Protein AF-A0A1L7V901-F1 (afdb_monomer_lite)

Sequence (174 aa):
MAPQLLYIGLGNMGRLTSSSVSRKGCLDKPLVVYNRTQKRCEDFAAQVGSDHAKIIKIAKLMIDKGAEFVSSPAFGPSQVANSSTLIFATAGAKSSIDKLRPYIKDEPRSNAAKLKLIGNAFALNTITQIAESLTWVEKSGISPVMVKKFADLTYGGFYSVYYCYKYFMLTLNY

Organism: Fusarium proliferatum (strain ET1) (NCBI:txid1227346)

Foldseek 3Di:
DADAAEQEALPLLSLLQLLLLLPPNPDPAAHEYDYPDVVSLVVSCVVNDVRRYDYDPCPVVCVVVDDFDKDWDWDDDSVCSNVLPTETAIAGDPVVVVSCVSRHPYDDDNPRVVVVVVVVVVLVVLLVVLVVVVVVCVVPVDDNVVVLVCCCVPPNDSSNVSNCVVVVVVVPDD

pLDDT: mean 70.46, std 12.64, range [29.95, 87.44]

Secondary structure (DSSP, 8-state):
-PPPPEEE--SHHHHHHHHHHHHHS--SSPEEEE-SSHHHHHHHHHHH-TTTEEE-TTHHHHHHTTPPPEE--EES-GGGTTTT-PEE--EE-HHHHHHHTTTS-B---TTHHHHHHHHHHHHHHHHHHHHHHHHHHHHH---HHHHHHHHHHHT-THHHHHHTHHHHHHTT--

InterPro domains:
  IPR006151 Quinate/shikimate 5-dehydrogenase/glutamyl-tRNA reductase [PF01488] (5-62)
  IPR036291 NAD(P)-binding domain superfamily [SSF51735] (7-105)
  IPR051265 HIBADH-related NP60 subfamily [PTHR43580] (54-147)

Structure (mmCIF, N/CA/C/O backbone):
data_AF-A0A1L7V901-F1
#
_entry.id   AF-A0A1L7V901-F1
#
loop_
_atom_site.group_PDB
_atom_site.id
_atom_site.type_symbol
_atom_site.label_atom_id
_atom_site.label_alt_id
_atom_site.label_comp_id
_atom_site.label_asym_id
_atom_site.label_entity_id
_atom_site.label_seq_id
_atom_site.pdbx_PDB_ins_code
_atom_site.Cartn_x
_atom_site.Cartn_y
_atom_site.Cartn_z
_atom_site.occupancy
_atom_site.B_iso_or_equiv
_atom_site.auth_seq_id
_atom_site.auth_comp_id
_atom_site.auth_asym_id
_atom_site.auth_atom_id
_atom_site.pdbx_PDB_model_num
ATOM 1 N N . MET A 1 1 ? 18.283 -14.363 -18.635 1.00 59.59 1 MET A N 1
ATOM 2 C CA . MET A 1 1 ? 18.360 -12.953 -18.199 1.00 59.59 1 MET A CA 1
ATOM 3 C C . MET A 1 1 ? 17.002 -12.540 -17.676 1.00 59.59 1 MET A C 1
ATOM 5 O O . MET A 1 1 ? 16.010 -12.760 -18.368 1.00 59.59 1 MET A O 1
ATOM 9 N N . ALA A 1 2 ? 16.962 -11.989 -16.470 1.00 67.25 2 ALA A N 1
ATOM 10 C CA . ALA A 1 2 ? 15.778 -11.396 -15.874 1.00 67.25 2 ALA A CA 1
ATOM 11 C C . ALA A 1 2 ? 15.296 -10.187 -16.702 1.00 67.25 2 ALA A C 1
ATOM 13 O O . ALA A 1 2 ? 16.116 -9.428 -17.235 1.00 67.25 2 ALA A O 1
ATOM 14 N N . PRO A 1 3 ? 13.974 -9.987 -16.837 1.00 70.19 3 PRO A N 1
ATOM 15 C CA . PRO A 1 3 ? 13.431 -8.833 -17.540 1.00 70.19 3 PRO A CA 1
ATOM 16 C C . PRO A 1 3 ? 13.747 -7.530 -16.791 1.00 70.19 3 PRO A C 1
ATOM 18 O O . PRO A 1 3 ? 13.753 -7.480 -15.563 1.00 70.19 3 PRO A O 1
ATOM 21 N N . GLN A 1 4 ? 13.961 -6.440 -17.534 1.00 79.44 4 GLN A N 1
ATOM 22 C CA . GLN A 1 4 ? 14.034 -5.105 -16.938 1.00 79.44 4 GLN A CA 1
ATOM 23 C C . GLN A 1 4 ? 12.639 -4.687 -16.462 1.00 79.44 4 GLN A C 1
ATOM 25 O O . GLN A 1 4 ? 11.722 -4.573 -17.273 1.00 79.44 4 GLN A O 1
ATOM 30 N N . LEU A 1 5 ? 12.486 -4.412 -15.166 1.00 78.06 5 LEU A N 1
ATOM 31 C CA . LEU A 1 5 ? 11.209 -3.975 -14.598 1.00 78.06 5 LEU A CA 1
ATOM 32 C C . LEU A 1 5 ? 11.107 -2.446 -14.526 1.00 78.06 5 LEU A C 1
ATOM 34 O O . LEU A 1 5 ? 12.076 -1.772 -14.164 1.00 78.06 5 LEU A O 1
ATOM 38 N N . LEU A 1 6 ? 9.914 -1.927 -14.834 1.00 80.56 6 LEU A N 1
ATOM 39 C CA . LEU A 1 6 ? 9.505 -0.532 -14.661 1.00 80.56 6 LEU A CA 1
ATOM 40 C C . LEU A 1 6 ? 8.326 -0.457 -13.686 1.00 80.56 6 LEU A C 1
ATOM 42 O O . LEU A 1 6 ? 7.285 -1.067 -13.911 1.00 80.56 6 LEU A O 1
ATOM 46 N N . TYR A 1 7 ? 8.475 0.343 -12.634 1.00 79.25 7 TYR A N 1
ATOM 47 C CA . TYR A 1 7 ? 7.438 0.631 -11.652 1.00 79.25 7 TYR A CA 1
ATOM 48 C C . TYR A 1 7 ? 6.883 2.045 -11.859 1.00 79.25 7 TYR A C 1
ATOM 50 O O . TYR A 1 7 ? 7.623 3.031 -11.798 1.00 79.25 7 TYR A O 1
ATOM 58 N N . ILE A 1 8 ? 5.572 2.159 -12.077 1.00 78.94 8 ILE A N 1
ATOM 59 C CA . ILE A 1 8 ? 4.889 3.438 -12.309 1.00 78.94 8 ILE A CA 1
ATOM 60 C C . ILE A 1 8 ? 4.024 3.798 -11.098 1.00 78.94 8 ILE A C 1
ATOM 62 O O . ILE A 1 8 ? 3.115 3.062 -10.727 1.00 78.94 8 ILE A O 1
ATOM 66 N N . GLY A 1 9 ? 4.271 4.976 -10.522 1.00 76.25 9 GLY A N 1
ATOM 67 C CA . GLY A 1 9 ? 3.475 5.562 -9.444 1.00 76.25 9 GLY A CA 1
ATOM 68 C C . GLY A 1 9 ? 4.118 5.410 -8.066 1.00 76.25 9 GLY A C 1
ATOM 69 O O . GLY A 1 9 ? 4.018 4.376 -7.418 1.00 76.25 9 GLY A O 1
ATOM 70 N N . LEU A 1 10 ? 4.704 6.495 -7.556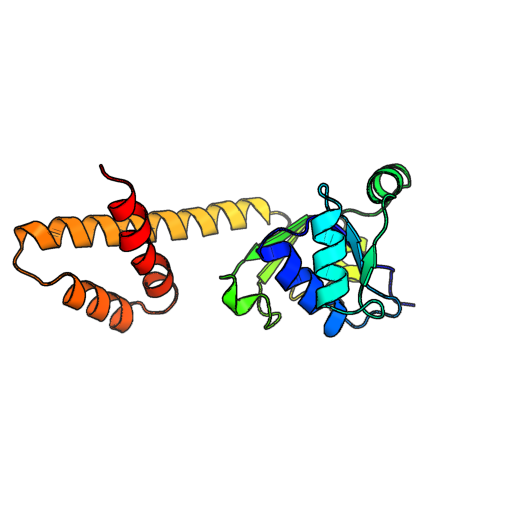 1.00 74.62 10 LEU A N 1
ATOM 71 C CA . LEU A 1 10 ? 5.400 6.538 -6.261 1.00 74.62 10 LEU A CA 1
ATOM 72 C C . LEU A 1 10 ? 4.540 7.214 -5.181 1.00 74.62 10 LEU A C 1
ATOM 74 O O . LEU A 1 10 ? 4.944 8.179 -4.525 1.00 74.62 10 LEU A O 1
ATOM 78 N N . GLY A 1 11 ? 3.306 6.726 -5.030 1.00 71.50 11 GLY A N 1
ATOM 79 C CA . GLY A 1 11 ? 2.422 7.063 -3.906 1.00 71.50 11 GLY A CA 1
ATOM 80 C C . GLY A 1 11 ? 2.850 6.376 -2.603 1.00 71.50 11 GLY A C 1
ATOM 81 O O . GLY A 1 11 ? 3.910 5.758 -2.545 1.00 71.50 11 GLY A O 1
ATOM 82 N N . ASN A 1 12 ? 2.017 6.441 -1.561 1.00 70.31 12 ASN A N 1
ATOM 83 C CA . ASN A 1 12 ? 2.347 5.852 -0.253 1.00 70.31 12 ASN A CA 1
ATOM 84 C C . ASN A 1 12 ? 2.626 4.343 -0.340 1.00 70.31 12 ASN A C 1
ATOM 86 O O . ASN A 1 12 ? 3.659 3.892 0.137 1.00 70.31 12 ASN A O 1
ATOM 90 N N . MET A 1 13 ? 1.770 3.585 -1.031 1.00 71.44 13 MET A N 1
ATOM 91 C CA . MET A 1 13 ? 2.008 2.155 -1.283 1.00 71.44 13 MET A CA 1
ATOM 92 C C . MET A 1 13 ? 3.062 1.909 -2.363 1.00 71.44 13 MET A C 1
ATOM 94 O O . MET A 1 13 ? 3.811 0.937 -2.287 1.00 71.44 13 MET A O 1
ATOM 98 N N . GLY A 1 14 ? 3.133 2.803 -3.353 1.00 72.94 14 GLY A N 1
ATOM 99 C CA . GLY A 1 14 ? 4.069 2.703 -4.467 1.00 72.94 14 GLY A CA 1
ATOM 100 C C . GLY A 1 14 ? 5.518 2.682 -4.002 1.00 72.94 14 GLY A C 1
ATOM 101 O O . GLY A 1 14 ? 6.237 1.764 -4.363 1.00 72.94 14 GLY A O 1
ATOM 102 N N . ARG A 1 15 ? 5.910 3.620 -3.126 1.00 76.06 15 ARG A N 1
ATOM 103 C CA . ARG A 1 15 ? 7.280 3.705 -2.587 1.00 76.06 15 ARG A CA 1
ATOM 104 C C . ARG A 1 15 ? 7.670 2.484 -1.752 1.00 76.06 15 ARG A C 1
ATOM 106 O O . ARG A 1 15 ? 8.794 2.010 -1.857 1.00 76.06 15 ARG A O 1
ATOM 113 N N . LEU A 1 16 ? 6.751 1.967 -0.935 1.00 78.00 16 LEU A N 1
ATOM 114 C CA . LEU A 1 16 ? 7.020 0.793 -0.095 1.00 78.00 16 LEU A CA 1
ATOM 115 C C . LEU A 1 16 ? 7.197 -0.463 -0.955 1.00 78.00 16 LEU A C 1
ATOM 117 O O . LEU A 1 16 ? 8.162 -1.208 -0.798 1.00 78.00 16 LEU A O 1
ATOM 121 N N . THR A 1 17 ? 6.302 -0.648 -1.925 1.00 75.88 17 THR A N 1
ATOM 122 C CA . THR A 1 17 ? 6.334 -1.806 -2.822 1.00 75.88 17 THR A CA 1
ATOM 123 C C . THR A 1 17 ? 7.545 -1.754 -3.751 1.00 75.88 17 THR A C 1
ATOM 125 O O . THR A 1 17 ? 8.266 -2.742 -3.860 1.00 75.88 17 THR A O 1
ATOM 128 N N . SER A 1 18 ? 7.829 -0.599 -4.365 1.00 77.88 18 SER A N 1
ATOM 129 C CA . SER A 1 18 ? 8.986 -0.435 -5.250 1.00 77.88 18 SER A CA 1
ATOM 130 C C . SER A 1 18 ? 10.309 -0.596 -4.503 1.00 77.88 18 SER A C 1
ATOM 132 O O . SER A 1 18 ? 11.225 -1.188 -5.057 1.00 77.88 18 SER A O 1
ATOM 134 N N . SER A 1 19 ? 10.404 -0.146 -3.245 1.00 79.81 19 SER A N 1
ATOM 135 C CA . SER A 1 19 ? 11.582 -0.373 -2.389 1.00 79.81 19 SER A CA 1
ATOM 136 C C . SER A 1 19 ? 11.776 -1.856 -2.064 1.00 79.81 19 SER A C 1
ATOM 138 O O . SER A 1 19 ? 12.893 -2.371 -2.105 1.00 79.81 19 SER A O 1
ATOM 140 N N . SER A 1 20 ? 10.685 -2.572 -1.774 1.00 79.62 20 SER A N 1
ATOM 141 C CA . SER A 1 20 ? 10.761 -4.009 -1.516 1.00 79.62 20 SER A CA 1
ATOM 142 C C . SER A 1 20 ? 11.221 -4.775 -2.758 1.00 79.62 20 SER A C 1
ATOM 144 O O . SER A 1 20 ? 12.151 -5.576 -2.681 1.00 79.62 20 SER A O 1
ATOM 146 N N . VAL A 1 21 ? 10.647 -4.465 -3.925 1.00 79.38 21 VAL A N 1
ATOM 147 C CA . VAL A 1 21 ? 11.036 -5.071 -5.208 1.00 79.38 21 VAL A CA 1
ATOM 148 C C . VAL A 1 21 ? 12.482 -4.727 -5.574 1.00 79.38 21 VAL A C 1
ATOM 150 O O . VAL A 1 21 ? 13.217 -5.617 -5.986 1.00 79.38 21 VAL A O 1
ATOM 153 N N . SER A 1 22 ? 12.924 -3.480 -5.387 1.00 82.12 22 SER A N 1
ATOM 154 C CA . SER A 1 22 ? 14.287 -3.062 -5.745 1.00 82.12 22 SER A CA 1
ATOM 155 C C . SER A 1 22 ? 15.372 -3.682 -4.864 1.00 82.12 22 SER A C 1
ATOM 157 O O . SER A 1 22 ? 16.509 -3.820 -5.308 1.00 82.12 22 SER A O 1
ATOM 159 N N . ARG A 1 23 ? 15.048 -4.010 -3.607 1.00 79.94 23 ARG A N 1
ATOM 160 C CA . ARG A 1 23 ? 16.007 -4.561 -2.635 1.00 79.94 23 ARG A CA 1
ATOM 161 C C . ARG A 1 23 ? 15.971 -6.083 -2.543 1.00 79.94 23 ARG A C 1
ATOM 163 O O . ARG A 1 23 ? 17.005 -6.689 -2.301 1.00 79.94 23 ARG A O 1
ATOM 170 N N . LYS A 1 24 ? 14.787 -6.686 -2.662 1.00 78.56 24 LYS A N 1
ATOM 171 C CA . LYS A 1 24 ? 14.567 -8.124 -2.426 1.00 78.56 24 LYS A CA 1
ATOM 172 C C . LYS A 1 24 ? 14.224 -8.903 -3.693 1.00 78.56 24 LYS A C 1
ATOM 174 O O . LYS A 1 24 ? 14.249 -10.128 -3.661 1.00 78.56 24 LYS A O 1
ATOM 179 N N . GLY A 1 25 ? 13.861 -8.229 -4.783 1.00 71.69 25 GLY A N 1
ATOM 180 C CA . GLY A 1 25 ? 13.611 -8.893 -6.057 1.00 71.69 25 GLY A CA 1
ATOM 181 C C . GLY A 1 25 ? 14.912 -9.411 -6.670 1.00 71.69 25 GLY A C 1
ATOM 182 O O . GLY A 1 25 ? 15.932 -8.729 -6.628 1.00 71.69 25 GLY A O 1
ATOM 183 N N . CYS A 1 26 ? 14.875 -10.598 -7.280 1.00 74.19 26 CYS A N 1
ATOM 184 C CA . CYS A 1 26 ? 15.992 -11.156 -8.050 1.00 74.19 26 CYS A CA 1
ATOM 185 C C . CYS A 1 26 ? 16.149 -10.421 -9.397 1.00 74.19 26 CYS A C 1
ATOM 187 O O . CYS A 1 26 ? 15.748 -10.928 -10.450 1.00 74.19 26 CYS A O 1
ATOM 189 N N . LEU A 1 27 ? 16.622 -9.174 -9.351 1.00 76.69 27 LEU A N 1
ATOM 190 C CA . LEU A 1 27 ? 16.775 -8.300 -10.514 1.00 76.69 27 LEU A CA 1
ATOM 191 C C . LEU A 1 27 ? 18.220 -8.318 -11.023 1.00 76.69 27 LEU A C 1
ATOM 193 O O . LEU A 1 27 ? 19.140 -8.010 -10.275 1.00 76.69 27 LEU A O 1
ATOM 197 N N . ASP A 1 28 ? 18.403 -8.576 -12.320 1.00 80.06 28 ASP A N 1
ATOM 198 C CA . ASP A 1 28 ? 19.717 -8.462 -12.980 1.00 80.06 28 ASP A CA 1
ATOM 199 C C . ASP A 1 28 ? 20.129 -6.992 -13.209 1.00 80.06 28 ASP A C 1
ATOM 201 O O . ASP A 1 28 ? 21.286 -6.694 -13.497 1.00 80.06 28 ASP A O 1
ATOM 205 N N . LYS A 1 29 ? 19.167 -6.059 -13.151 1.00 81.94 29 LYS A N 1
ATOM 206 C CA . LYS A 1 29 ? 19.352 -4.622 -13.408 1.00 81.94 29 LYS A CA 1
ATOM 207 C C . LYS A 1 29 ? 18.559 -3.789 -12.395 1.00 81.94 29 LYS A C 1
ATOM 209 O O . LYS A 1 29 ? 17.495 -4.242 -11.971 1.00 81.94 29 LYS A O 1
ATOM 214 N N . PRO A 1 30 ? 18.997 -2.558 -12.068 1.00 81.81 30 PRO A N 1
ATOM 215 C CA . PRO A 1 30 ? 18.282 -1.691 -11.132 1.00 81.81 30 PRO A CA 1
ATOM 216 C C . PRO A 1 30 ? 16.818 -1.494 -11.530 1.00 81.81 30 PRO A C 1
ATOM 218 O O . PRO A 1 30 ? 16.505 -1.382 -12.723 1.00 81.81 30 PRO A O 1
ATOM 221 N N . LEU A 1 31 ? 15.920 -1.415 -10.543 1.00 82.50 31 LEU A N 1
ATOM 222 C CA . LEU A 1 31 ? 14.500 -1.189 -10.796 1.00 82.50 31 LEU A CA 1
ATOM 223 C C . LEU A 1 31 ? 14.321 0.176 -11.453 1.00 82.50 31 LEU A C 1
ATOM 225 O O . LEU A 1 31 ? 14.766 1.203 -10.941 1.00 82.50 31 LEU A O 1
ATOM 229 N N . VAL A 1 32 ? 13.623 0.214 -12.578 1.00 83.50 32 VAL A N 1
ATOM 230 C CA . VAL A 1 32 ? 13.272 1.490 -13.176 1.00 83.50 32 VAL A CA 1
ATOM 231 C C . VAL A 1 32 ? 12.039 2.050 -12.484 1.00 83.50 32 VAL A C 1
ATOM 233 O O . VAL A 1 32 ? 11.055 1.336 -12.310 1.00 83.50 32 VAL A O 1
ATOM 236 N N . VAL A 1 33 ? 12.051 3.334 -12.135 1.00 80.12 33 VAL A N 1
ATOM 237 C CA . VAL A 1 33 ? 10.893 4.002 -11.533 1.00 80.12 33 VAL A CA 1
ATOM 238 C C . VAL A 1 33 ? 10.451 5.227 -12.320 1.00 80.12 33 VAL A C 1
ATOM 240 O O . VAL A 1 33 ? 11.259 5.996 -12.847 1.00 80.12 33 VAL A O 1
ATOM 243 N N . TYR A 1 34 ? 9.138 5.430 -12.352 1.00 79.81 34 TYR A N 1
ATOM 244 C CA . TYR A 1 34 ? 8.515 6.626 -12.895 1.00 79.81 34 TYR A CA 1
ATOM 245 C C . TYR A 1 34 ? 7.353 7.087 -12.022 1.00 79.81 34 TYR A C 1
ATOM 247 O O . TYR A 1 34 ? 6.565 6.300 -11.499 1.00 79.81 34 TYR A O 1
ATOM 255 N N . ASN A 1 35 ? 7.208 8.398 -11.903 1.00 73.69 35 ASN A N 1
ATOM 256 C CA . ASN A 1 35 ? 6.061 9.034 -11.294 1.00 73.69 35 ASN A CA 1
ATOM 257 C C . ASN A 1 35 ? 5.799 10.362 -12.004 1.00 73.69 35 ASN A C 1
ATOM 259 O O . ASN A 1 35 ? 6.736 11.044 -12.413 1.00 73.69 35 ASN A O 1
ATOM 263 N N . ARG A 1 36 ? 4.524 10.759 -12.101 1.00 76.81 36 ARG A N 1
ATOM 264 C CA . ARG A 1 36 ? 4.129 12.031 -12.733 1.00 76.81 36 ARG A CA 1
ATOM 265 C C . ARG A 1 36 ? 4.888 13.232 -12.151 1.00 76.81 36 ARG A C 1
ATOM 267 O O . ARG A 1 36 ? 5.285 14.123 -12.888 1.00 76.81 36 ARG A O 1
ATOM 274 N N . THR A 1 37 ? 5.078 13.255 -10.832 1.00 78.69 37 THR A N 1
ATOM 275 C CA . THR A 1 37 ? 5.870 14.274 -10.128 1.00 78.69 37 THR A CA 1
ATOM 276 C C . THR A 1 37 ? 7.319 13.807 -10.017 1.00 78.69 37 THR A C 1
ATOM 278 O O . THR A 1 37 ? 7.570 12.838 -9.296 1.00 78.69 37 THR A O 1
ATOM 281 N N . GLN A 1 38 ? 8.243 14.515 -10.676 1.00 75.94 38 GLN A N 1
ATOM 282 C CA . GLN A 1 38 ? 9.664 14.151 -10.761 1.00 75.94 38 GLN A CA 1
ATOM 283 C C . GLN A 1 38 ? 10.354 14.108 -9.391 1.00 75.94 38 GLN A C 1
ATOM 285 O O . GLN A 1 38 ? 11.025 13.124 -9.092 1.00 75.94 38 GLN A O 1
ATOM 290 N N . LYS A 1 39 ? 10.083 15.090 -8.520 1.00 79.62 39 LYS A N 1
ATOM 291 C CA . LYS A 1 39 ? 10.632 15.140 -7.155 1.00 79.62 39 LYS A CA 1
ATOM 292 C C . LYS A 1 39 ? 10.413 13.838 -6.370 1.00 79.62 39 LYS A C 1
ATOM 294 O O . LYS A 1 39 ? 11.306 13.368 -5.690 1.00 79.62 39 LYS A O 1
ATOM 299 N N . ARG A 1 40 ? 9.265 13.165 -6.552 1.00 77.62 40 ARG A N 1
ATOM 300 C CA . ARG A 1 40 ? 8.996 11.875 -5.884 1.00 77.62 40 ARG A CA 1
ATOM 301 C C . ARG A 1 40 ? 9.899 10.733 -6.364 1.00 77.62 40 ARG A C 1
ATOM 303 O O . ARG A 1 40 ? 10.099 9.785 -5.614 1.00 77.62 40 ARG A O 1
ATOM 310 N N . CYS A 1 41 ? 10.385 10.780 -7.604 1.00 75.75 41 CYS A N 1
ATOM 311 C CA . CYS A 1 41 ? 11.372 9.822 -8.107 1.00 75.75 41 CYS A CA 1
ATOM 312 C C . CYS A 1 41 ? 12.757 10.100 -7.526 1.00 75.75 41 CYS A C 1
ATOM 314 O O . CYS A 1 41 ? 13.450 9.155 -7.172 1.00 75.75 41 CYS A O 1
ATOM 316 N N . GLU A 1 42 ? 13.131 11.374 -7.420 1.00 81.31 42 GLU A N 1
ATOM 317 C CA . GLU A 1 42 ? 14.403 11.817 -6.836 1.00 81.31 42 GLU A CA 1
ATOM 318 C C . GLU A 1 42 ? 14.470 11.453 -5.350 1.00 81.31 42 GLU A C 1
ATOM 320 O O . GLU A 1 42 ? 15.399 10.762 -4.938 1.00 81.31 42 GLU A O 1
ATOM 325 N N . ASP A 1 43 ? 13.425 11.787 -4.585 1.00 83.81 43 ASP A N 1
ATOM 326 C CA . ASP A 1 43 ? 13.292 11.421 -3.170 1.00 83.81 43 ASP A CA 1
ATOM 327 C C . ASP A 1 43 ? 13.377 9.895 -2.976 1.00 83.81 43 ASP A C 1
ATOM 329 O O . ASP A 1 43 ? 14.037 9.403 -2.061 1.00 83.81 43 ASP A O 1
ATOM 333 N N . PHE A 1 44 ? 12.730 9.121 -3.856 1.00 79.44 44 PHE A N 1
ATOM 334 C CA . PHE A 1 44 ? 12.770 7.661 -3.798 1.00 79.44 44 PHE A CA 1
ATOM 335 C C . PHE A 1 44 ? 14.160 7.104 -4.124 1.00 79.44 44 PHE A C 1
ATOM 337 O O . PHE A 1 44 ? 14.645 6.241 -3.398 1.00 79.44 44 PHE A O 1
ATOM 344 N N . ALA A 1 45 ? 14.816 7.589 -5.181 1.00 80.19 45 ALA A N 1
ATOM 345 C CA . ALA A 1 45 ? 16.157 7.142 -5.555 1.00 80.19 45 ALA A CA 1
ATOM 346 C C . ALA A 1 45 ? 17.190 7.476 -4.468 1.00 80.19 45 ALA A C 1
ATOM 348 O O . ALA A 1 45 ? 18.030 6.636 -4.155 1.00 80.19 45 ALA A O 1
ATOM 349 N N . ALA A 1 46 ? 17.075 8.646 -3.830 1.00 83.06 46 ALA A N 1
ATOM 350 C CA . ALA A 1 46 ? 17.883 9.005 -2.666 1.00 83.06 46 ALA A CA 1
ATOM 351 C C . ALA A 1 46 ? 17.641 8.054 -1.479 1.00 83.06 46 ALA A C 1
ATOM 353 O O . ALA A 1 46 ? 18.578 7.687 -0.777 1.00 83.06 46 ALA A O 1
ATOM 354 N N . GLN A 1 47 ? 16.397 7.608 -1.277 1.00 80.75 47 GLN A N 1
ATOM 355 C CA . GLN A 1 47 ? 16.027 6.687 -0.199 1.00 80.75 47 GLN A CA 1
ATOM 356 C C . GLN A 1 47 ? 16.518 5.245 -0.423 1.00 80.75 47 GLN A C 1
ATOM 358 O O . GLN A 1 47 ? 16.857 4.552 0.541 1.00 80.75 47 GLN A O 1
ATOM 363 N N . VAL A 1 48 ? 16.492 4.741 -1.662 1.00 76.19 48 VAL A N 1
ATOM 364 C CA . VAL A 1 48 ? 16.858 3.341 -1.956 1.00 76.19 48 VAL A CA 1
ATOM 365 C C . VAL A 1 48 ? 18.287 3.150 -2.452 1.00 76.19 48 VAL A C 1
ATOM 367 O O . VAL A 1 48 ? 18.773 2.024 -2.395 1.00 76.19 48 VAL A O 1
ATOM 370 N N . GLY A 1 49 ? 18.965 4.225 -2.856 1.00 78.62 49 GLY A N 1
ATOM 371 C CA . GLY A 1 49 ? 20.292 4.201 -3.469 1.00 78.62 49 GLY A CA 1
ATOM 372 C C . GLY A 1 49 ? 20.226 4.037 -4.991 1.00 78.62 49 GLY A C 1
ATOM 373 O O . GLY A 1 49 ? 19.367 3.327 -5.523 1.00 78.62 49 GLY A O 1
ATOM 374 N N . SER A 1 50 ? 21.151 4.684 -5.706 1.00 70.19 50 SER A N 1
ATOM 375 C CA . SER A 1 50 ? 21.229 4.671 -7.178 1.00 70.19 50 SER A CA 1
ATOM 376 C C . SER A 1 50 ? 21.450 3.280 -7.774 1.00 70.19 50 SER A C 1
ATOM 378 O O . SER A 1 50 ? 21.011 3.019 -8.893 1.00 70.19 50 SER A O 1
ATOM 380 N N . ASP A 1 51 ? 22.062 2.373 -7.014 1.00 78.38 51 ASP A N 1
ATOM 381 C CA . ASP A 1 51 ? 22.312 0.989 -7.436 1.00 78.38 51 ASP A CA 1
ATOM 382 C C . ASP A 1 51 ? 21.027 0.150 -7.468 1.00 78.38 51 ASP A C 1
ATOM 384 O O . ASP A 1 51 ? 20.950 -0.874 -8.144 1.00 78.38 51 ASP A O 1
ATOM 388 N N . HIS A 1 52 ? 19.981 0.613 -6.778 1.00 76.62 52 HIS A N 1
ATOM 389 C CA . HIS A 1 52 ? 18.700 -0.078 -6.676 1.00 76.62 52 HIS A CA 1
ATOM 390 C C . HIS A 1 52 ? 17.594 0.568 -7.515 1.00 76.62 52 HIS A C 1
ATOM 392 O O . HIS A 1 52 ? 16.623 -0.115 -7.853 1.00 76.62 52 HIS A O 1
ATOM 398 N N . ALA A 1 53 ? 17.715 1.850 -7.881 1.00 76.31 53 ALA A N 1
ATOM 399 C CA . ALA A 1 53 ? 16.691 2.548 -8.653 1.00 76.31 53 ALA A CA 1
ATOM 400 C C . ALA A 1 53 ? 17.248 3.473 -9.739 1.00 76.31 53 ALA A C 1
ATOM 402 O O . ALA A 1 53 ? 18.073 4.348 -9.485 1.00 76.31 53 ALA A O 1
ATOM 403 N N . LYS A 1 54 ? 16.686 3.354 -10.947 1.00 81.50 54 LYS A N 1
ATOM 404 C CA . LYS A 1 54 ? 16.954 4.249 -12.078 1.00 81.50 54 LYS A CA 1
ATOM 405 C C . LYS A 1 54 ? 15.719 5.079 -12.419 1.00 81.50 54 LYS A C 1
ATOM 407 O O . LYS A 1 54 ? 14.646 4.538 -12.684 1.00 81.50 54 LYS A O 1
ATOM 412 N N . ILE A 1 55 ? 15.880 6.399 -12.470 1.00 74.88 55 ILE A N 1
ATOM 413 C CA . ILE A 1 55 ? 14.820 7.333 -12.873 1.00 74.88 55 ILE A CA 1
ATOM 414 C C . ILE A 1 55 ? 14.842 7.486 -14.397 1.00 74.88 55 ILE A C 1
ATOM 416 O O . ILE A 1 55 ? 15.892 7.757 -14.979 1.00 74.88 55 ILE A O 1
ATOM 420 N N . ILE A 1 56 ? 13.688 7.378 -15.059 1.00 69.56 56 ILE A N 1
ATOM 421 C CA . ILE A 1 56 ? 13.555 7.782 -16.470 1.00 69.56 56 ILE A CA 1
ATOM 422 C C . ILE A 1 56 ? 12.296 8.601 -16.714 1.00 69.56 56 ILE A C 1
ATOM 424 O O . ILE A 1 56 ? 11.205 8.259 -16.271 1.00 69.56 56 ILE A O 1
ATOM 428 N N . LYS A 1 57 ? 12.446 9.638 -17.544 1.00 61.91 57 LYS A N 1
ATOM 429 C CA . LYS A 1 57 ? 11.341 10.442 -18.095 1.00 61.91 57 LYS A CA 1
ATOM 430 C C . LYS A 1 57 ? 10.554 9.706 -19.204 1.00 61.91 57 LYS A C 1
ATOM 432 O O . LYS A 1 57 ? 9.479 10.146 -19.591 1.00 61.91 57 LYS A O 1
ATOM 437 N N . ILE A 1 58 ? 11.075 8.571 -19.686 1.00 58.00 58 ILE A N 1
ATOM 438 C CA . ILE A 1 58 ? 10.679 7.842 -20.913 1.00 58.00 58 ILE A CA 1
ATOM 439 C C . ILE A 1 58 ? 9.478 6.898 -20.698 1.00 58.00 58 ILE A C 1
ATOM 441 O O . ILE A 1 58 ? 8.994 6.301 -21.649 1.00 58.00 58 ILE A O 1
ATOM 445 N N . ALA A 1 59 ? 8.930 6.765 -19.487 1.00 54.66 59 ALA A N 1
ATOM 446 C CA . ALA A 1 59 ? 7.830 5.823 -19.231 1.00 54.66 59 ALA A CA 1
ATOM 447 C C . ALA A 1 59 ? 6.605 6.016 -20.152 1.00 54.66 59 ALA A C 1
ATOM 449 O O . ALA A 1 59 ? 5.961 5.036 -20.505 1.00 54.66 59 ALA A O 1
ATOM 450 N N . LYS A 1 60 ? 6.337 7.248 -20.615 1.00 51.41 60 LYS A N 1
ATOM 451 C CA . LYS A 1 60 ? 5.319 7.520 -21.647 1.00 51.41 60 LYS A CA 1
ATOM 452 C C . LYS A 1 60 ? 5.644 6.848 -22.995 1.00 51.41 60 LYS A C 1
ATOM 454 O O . LYS A 1 60 ? 4.793 6.182 -23.555 1.00 51.41 60 LYS A O 1
ATOM 459 N N . LEU A 1 61 ? 6.896 6.929 -23.445 1.00 57.47 61 LEU A N 1
ATOM 460 C CA . LEU A 1 61 ? 7.392 6.313 -24.687 1.00 57.47 61 LEU A CA 1
ATOM 461 C C . LEU A 1 61 ? 7.466 4.778 -24.622 1.00 57.47 61 LEU A C 1
ATOM 463 O O . LEU A 1 61 ? 7.440 4.120 -25.654 1.00 57.47 61 LEU A O 1
ATOM 467 N N . MET A 1 62 ? 7.604 4.195 -23.428 1.00 61.38 62 MET A N 1
ATOM 468 C CA . MET A 1 62 ? 7.634 2.735 -23.246 1.00 61.38 62 MET A CA 1
ATOM 469 C C . MET A 1 62 ? 6.2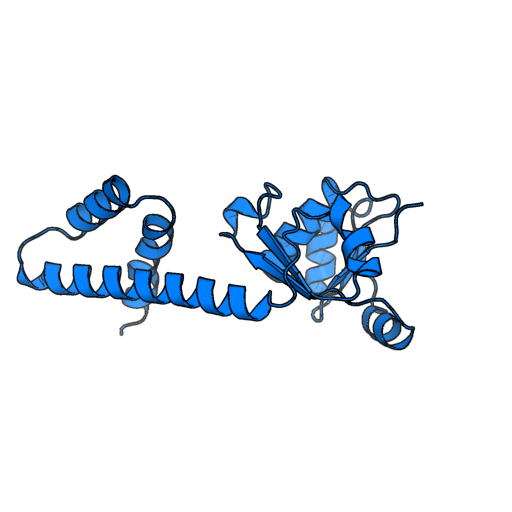51 2.107 -23.453 1.00 61.38 62 MET A C 1
ATOM 471 O O . MET A 1 62 ? 6.164 1.003 -23.986 1.00 61.38 62 MET A O 1
ATOM 475 N N . ILE A 1 63 ? 5.185 2.830 -23.088 1.00 55.81 63 ILE A N 1
ATOM 476 C CA . ILE A 1 63 ? 3.802 2.443 -23.399 1.00 55.81 63 ILE A CA 1
ATOM 477 C C . ILE A 1 63 ? 3.618 2.401 -24.923 1.00 55.81 63 ILE A C 1
ATOM 479 O O . ILE A 1 63 ? 3.144 1.400 -25.453 1.00 55.81 63 ILE A O 1
ATOM 483 N N . ASP A 1 64 ? 4.106 3.423 -25.629 1.00 56.03 64 ASP A N 1
ATOM 484 C CA . ASP A 1 64 ? 3.990 3.530 -27.091 1.00 56.03 64 ASP A CA 1
ATOM 485 C C . ASP A 1 64 ? 4.867 2.518 -27.858 1.00 56.03 64 ASP A C 1
ATOM 487 O O . ASP A 1 64 ? 4.613 2.228 -29.024 1.00 56.03 64 ASP A O 1
ATOM 491 N N . LYS A 1 65 ? 5.899 1.954 -27.215 1.00 65.75 65 LYS A N 1
ATOM 492 C CA . LYS A 1 65 ? 6.838 0.983 -27.811 1.00 65.75 65 LYS A CA 1
ATOM 493 C C . LYS A 1 65 ? 6.534 -0.485 -27.487 1.00 65.75 65 LYS A C 1
ATOM 495 O O . LYS A 1 65 ? 7.376 -1.343 -27.747 1.00 65.75 65 LYS A O 1
ATOM 500 N N . GLY A 1 66 ? 5.351 -0.786 -26.951 1.00 62.16 66 GLY A N 1
ATOM 501 C CA . GLY A 1 66 ? 4.884 -2.166 -26.772 1.00 62.16 66 GLY A CA 1
ATOM 502 C C . GLY A 1 66 ? 5.326 -2.837 -25.469 1.00 62.16 66 GLY A C 1
ATOM 503 O O . GLY A 1 66 ? 5.483 -4.056 -25.434 1.00 62.16 66 GLY A O 1
ATOM 504 N N . ALA A 1 67 ? 5.536 -2.072 -24.393 1.00 66.06 67 ALA A N 1
ATOM 505 C CA . ALA A 1 67 ? 5.720 -2.662 -23.069 1.00 66.06 67 ALA A CA 1
ATOM 506 C C . ALA A 1 67 ? 4.476 -3.470 -22.644 1.00 66.06 67 ALA A C 1
ATOM 508 O O . ALA A 1 67 ? 3.340 -3.017 -22.780 1.00 66.06 67 ALA A O 1
ATOM 509 N N . GLU A 1 68 ? 4.694 -4.666 -22.094 1.00 61.59 68 GLU A N 1
ATOM 510 C CA . GLU A 1 68 ? 3.621 -5.512 -21.566 1.00 61.59 68 GLU A CA 1
ATOM 511 C C . GLU A 1 68 ? 3.094 -4.937 -20.236 1.00 61.59 68 GLU A C 1
ATOM 513 O O . GLU A 1 68 ? 3.863 -4.696 -19.303 1.00 61.59 68 GLU A O 1
ATOM 518 N N . PHE A 1 69 ? 1.777 -4.726 -20.133 1.00 61.97 69 PHE A N 1
ATOM 519 C CA . PHE A 1 69 ? 1.138 -4.205 -18.923 1.00 61.97 69 PHE A CA 1
ATOM 520 C C . PHE A 1 69 ? 0.529 -5.328 -18.080 1.00 61.97 69 PHE A C 1
ATOM 522 O O . PHE A 1 69 ? -0.249 -6.146 -18.577 1.00 61.97 69 PHE A O 1
ATOM 529 N N . VAL A 1 70 ? 0.828 -5.320 -16.780 1.00 60.59 70 VAL A N 1
ATOM 530 C CA . VAL A 1 70 ? 0.164 -6.173 -15.789 1.00 60.59 70 VAL A CA 1
ATOM 531 C C . VAL A 1 70 ? -0.451 -5.289 -14.715 1.00 60.59 70 VAL A C 1
ATOM 533 O O . VAL A 1 70 ? 0.240 -4.549 -14.014 1.00 60.59 70 VAL A O 1
ATOM 536 N N . SER A 1 71 ? -1.771 -5.374 -14.582 1.00 57.28 71 SER A N 1
ATOM 537 C CA . SER A 1 71 ? -2.501 -4.766 -13.478 1.00 57.28 71 SER A CA 1
ATOM 538 C C . SER A 1 71 ? -2.307 -5.633 -12.244 1.00 57.28 71 SER A C 1
ATOM 540 O O . SER A 1 71 ? -2.631 -6.815 -12.271 1.00 57.28 71 SER A O 1
ATOM 542 N N . SER A 1 72 ? -1.777 -5.065 -11.165 1.00 62.44 72 SER A N 1
ATOM 543 C CA . SER A 1 72 ? -1.512 -5.806 -9.929 1.00 62.44 72 SER A CA 1
ATOM 544 C C . SER A 1 72 ? -2.085 -5.085 -8.704 1.00 62.44 72 SER A C 1
ATOM 546 O O . SER A 1 72 ? -1.349 -4.444 -7.948 1.00 62.44 72 SER A O 1
ATOM 548 N N . PRO A 1 73 ? -3.421 -5.102 -8.514 1.00 59.75 73 PRO A N 1
ATOM 549 C CA . PRO A 1 73 ? -4.039 -4.681 -7.265 1.00 59.75 73 PRO A CA 1
ATOM 550 C C . PRO A 1 73 ? -3.405 -5.360 -6.046 1.00 59.75 73 PRO A C 1
ATOM 552 O O . PRO A 1 73 ? -3.497 -6.574 -5.873 1.00 59.75 73 PRO A O 1
ATOM 555 N N . ALA A 1 74 ? -2.795 -4.551 -5.180 1.00 64.81 74 ALA A N 1
ATOM 556 C CA . ALA A 1 74 ? -2.221 -5.002 -3.920 1.00 64.81 74 ALA A CA 1
ATOM 557 C C . ALA A 1 74 ? -3.248 -4.946 -2.773 1.00 64.81 74 ALA A C 1
ATOM 559 O O . ALA A 1 74 ? -4.044 -3.997 -2.657 1.00 64.81 74 ALA A O 1
ATOM 560 N N . PHE A 1 75 ? -3.190 -5.946 -1.896 1.00 60.62 75 PHE A N 1
ATOM 561 C CA . PHE A 1 75 ? -3.972 -6.060 -0.668 1.00 60.62 75 PHE A CA 1
ATOM 562 C C . PHE A 1 75 ? -3.055 -6.166 0.546 1.00 60.62 75 PHE A C 1
ATOM 564 O O . PHE A 1 75 ? -2.104 -6.947 0.559 1.00 60.62 75 PHE A O 1
ATOM 571 N N . GLY A 1 76 ? -3.398 -5.397 1.576 1.00 57.50 76 GLY A N 1
ATOM 572 C CA . GLY A 1 76 ? -2.741 -5.396 2.876 1.00 57.50 76 GLY A CA 1
ATOM 573 C C . GLY A 1 76 ? -2.512 -3.974 3.397 1.00 57.50 76 GLY A C 1
ATOM 574 O O . GLY A 1 76 ? -2.410 -3.035 2.601 1.00 57.50 76 GLY A O 1
ATOM 575 N N . PRO A 1 77 ? -2.468 -3.786 4.727 1.00 57.94 77 PRO A N 1
ATOM 576 C CA . PRO A 1 77 ? -2.120 -2.504 5.326 1.00 57.94 77 PRO A CA 1
ATOM 577 C C . PRO A 1 77 ? -0.694 -2.084 4.940 1.00 57.94 77 PRO A C 1
ATOM 579 O O . PRO A 1 77 ? 0.173 -2.920 4.691 1.00 57.94 77 PRO A O 1
ATOM 582 N N . SER A 1 78 ? -0.412 -0.781 4.948 1.00 54.41 78 SER A N 1
ATOM 583 C CA . SER A 1 78 ? 0.906 -0.220 4.598 1.00 54.41 78 SER A CA 1
ATOM 584 C C . SER A 1 78 ? 2.064 -0.877 5.363 1.00 54.41 78 SER A C 1
ATOM 586 O O . SER A 1 78 ? 3.168 -1.000 4.840 1.00 54.41 78 SER A O 1
ATOM 588 N N . GLN A 1 79 ? 1.800 -1.341 6.590 1.00 57.75 79 GLN A N 1
ATOM 589 C CA . GLN A 1 79 ? 2.775 -2.005 7.456 1.00 57.75 79 GLN A CA 1
ATOM 590 C C . GLN A 1 79 ? 3.292 -3.342 6.894 1.00 57.75 79 GLN A C 1
ATOM 592 O O . GLN A 1 79 ? 4.450 -3.676 7.129 1.00 57.75 79 GLN A O 1
ATOM 597 N N . VAL A 1 80 ? 2.501 -4.071 6.095 1.00 58.56 80 VAL A N 1
ATOM 598 C CA . VAL A 1 80 ? 2.918 -5.356 5.486 1.00 58.56 80 VAL A CA 1
ATOM 599 C C . VAL A 1 80 ? 3.485 -5.203 4.065 1.00 58.56 80 VAL A C 1
ATOM 601 O O . VAL A 1 80 ? 3.868 -6.183 3.426 1.00 58.56 80 VAL A O 1
ATOM 604 N N . ALA A 1 81 ? 3.583 -3.969 3.554 1.00 54.62 81 ALA A N 1
ATOM 605 C CA . ALA A 1 81 ? 4.189 -3.693 2.250 1.00 54.62 81 ALA A CA 1
ATOM 606 C C . ALA A 1 81 ? 5.702 -3.964 2.235 1.00 54.62 81 ALA A C 1
ATOM 608 O O . ALA A 1 81 ? 6.223 -4.557 1.291 1.00 54.62 81 ALA A O 1
ATOM 609 N N . ASN A 1 82 ? 6.401 -3.601 3.315 1.00 53.41 82 ASN A N 1
ATOM 610 C CA . ASN A 1 82 ? 7.851 -3.796 3.441 1.00 53.41 82 ASN A CA 1
ATOM 611 C C . ASN A 1 82 ? 8.251 -5.262 3.691 1.00 53.41 82 ASN A C 1
ATOM 613 O O . ASN A 1 82 ? 9.394 -5.652 3.433 1.00 53.41 82 ASN A O 1
ATOM 617 N N . SER A 1 83 ? 7.325 -6.088 4.187 1.00 54.97 83 SER A N 1
ATOM 618 C CA . SER A 1 83 ? 7.548 -7.514 4.453 1.00 54.97 83 SER A CA 1
ATOM 619 C C . SER A 1 83 ? 7.307 -8.406 3.231 1.00 54.97 83 SER A C 1
ATOM 621 O O . SER A 1 83 ? 7.403 -9.624 3.347 1.00 54.97 83 SER A O 1
ATOM 623 N N . SER A 1 84 ? 7.008 -7.826 2.059 1.00 55.22 84 SER A N 1
ATOM 624 C CA . SER A 1 84 ? 6.678 -8.569 0.828 1.00 55.22 84 SER A CA 1
ATOM 625 C C . SER A 1 84 ? 5.510 -9.547 0.998 1.00 55.22 84 SER A C 1
ATOM 627 O O . SER A 1 84 ? 5.418 -10.545 0.288 1.00 55.22 84 SER A O 1
ATOM 629 N N . THR A 1 85 ? 4.616 -9.279 1.954 1.00 57.62 85 THR A N 1
ATOM 630 C CA . THR A 1 85 ? 3.470 -10.148 2.274 1.00 57.62 85 THR A CA 1
ATOM 631 C C . THR A 1 85 ? 2.168 -9.624 1.673 1.00 57.62 85 THR A C 1
ATOM 633 O O . THR A 1 85 ? 1.106 -10.189 1.919 1.00 57.62 85 THR A O 1
ATOM 636 N N . LEU A 1 86 ? 2.233 -8.543 0.887 1.00 61.47 86 LEU A N 1
ATOM 637 C CA . LEU A 1 86 ? 1.078 -8.061 0.143 1.00 61.47 86 LEU A CA 1
ATOM 638 C C . LEU A 1 86 ? 0.591 -9.156 -0.798 1.00 61.47 86 LEU A C 1
ATOM 640 O O . LEU A 1 86 ? 1.373 -9.753 -1.539 1.00 61.47 86 LEU A O 1
ATOM 644 N N . ILE A 1 87 ? -0.715 -9.387 -0.768 1.00 62.25 87 ILE A N 1
ATOM 645 C CA . ILE A 1 87 ? -1.362 -10.243 -1.750 1.00 62.25 87 ILE A CA 1
ATOM 646 C C . ILE A 1 87 ? -1.539 -9.386 -2.994 1.00 62.25 87 ILE A C 1
ATOM 648 O O . ILE A 1 87 ? -2.178 -8.333 -2.944 1.00 62.25 87 ILE A O 1
ATOM 652 N N . PHE A 1 88 ? -0.952 -9.823 -4.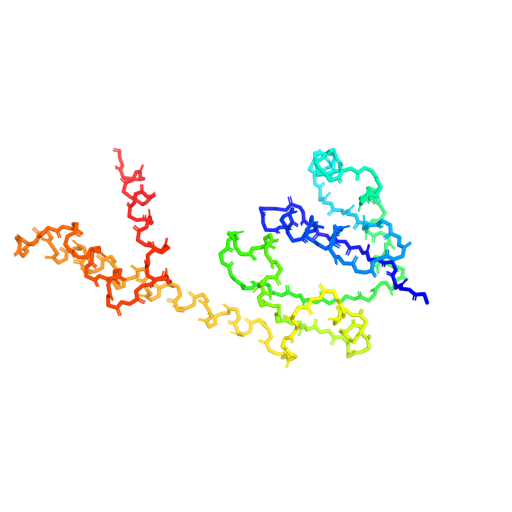097 1.00 63.44 88 PHE A N 1
ATOM 653 C CA . PHE A 1 88 ? -1.144 -9.197 -5.393 1.00 63.44 88 PHE A CA 1
ATOM 654 C C . PHE A 1 88 ? -2.151 -10.030 -6.174 1.00 63.44 88 PHE A C 1
ATOM 656 O O . PHE A 1 88 ? -1.945 -11.222 -6.387 1.00 63.44 88 PHE A O 1
ATOM 663 N N . ALA A 1 89 ? -3.250 -9.411 -6.593 1.00 57.50 89 ALA A N 1
ATOM 664 C CA . ALA A 1 89 ? -4.141 -10.022 -7.566 1.00 57.50 89 ALA A CA 1
ATOM 665 C C . ALA A 1 89 ? -3.710 -9.531 -8.944 1.00 57.50 89 ALA A C 1
ATOM 667 O O . ALA A 1 89 ? -4.016 -8.394 -9.295 1.00 57.50 89 ALA A O 1
ATOM 668 N N . THR A 1 90 ? -2.971 -10.333 -9.708 1.00 60.94 90 THR A N 1
ATOM 669 C CA . THR A 1 90 ? -2.519 -9.901 -11.036 1.00 60.94 90 THR A CA 1
ATOM 670 C C . THR A 1 90 ? -3.530 -10.193 -12.137 1.00 60.94 90 THR A C 1
ATOM 672 O O . THR A 1 90 ? -4.207 -11.219 -12.147 1.00 60.94 90 THR A O 1
ATOM 675 N N . ALA A 1 91 ? -3.626 -9.269 -13.089 1.00 52.44 91 ALA A N 1
ATOM 676 C CA . ALA A 1 91 ? -4.415 -9.388 -14.304 1.00 52.44 91 ALA A CA 1
ATOM 677 C C . ALA A 1 91 ? -3.623 -8.827 -15.497 1.00 52.44 91 ALA A C 1
ATOM 679 O O . ALA A 1 91 ? -3.116 -7.706 -15.454 1.00 52.44 91 ALA A O 1
ATOM 680 N N . GLY A 1 92 ? -3.516 -9.613 -16.566 1.00 59.09 92 GLY A N 1
ATOM 681 C CA . GLY A 1 92 ? -2.711 -9.310 -17.750 1.00 59.09 92 GLY A CA 1
ATOM 682 C C . GLY A 1 92 ? -2.483 -10.562 -18.599 1.00 59.09 92 GLY A C 1
ATOM 683 O O . GLY A 1 92 ? -3.058 -11.617 -18.322 1.00 59.09 92 GLY A O 1
ATOM 684 N N . ALA A 1 93 ? -1.645 -10.461 -19.634 1.00 64.75 93 ALA A N 1
ATOM 685 C CA . ALA A 1 93 ? -1.267 -11.620 -20.437 1.00 64.75 93 ALA A CA 1
ATOM 686 C C . ALA A 1 93 ? -0.528 -12.658 -19.573 1.00 64.75 93 ALA A C 1
ATOM 688 O O . ALA A 1 93 ? 0.337 -12.309 -18.768 1.00 64.75 93 ALA A O 1
ATOM 689 N N . LYS A 1 94 ? -0.855 -13.945 -19.749 1.00 65.62 94 LYS A N 1
ATOM 690 C CA . LYS A 1 94 ? -0.290 -15.042 -18.943 1.00 65.62 94 LYS A CA 1
ATOM 691 C C . LYS A 1 94 ? 1.242 -15.074 -19.002 1.00 65.62 94 LYS A C 1
ATOM 693 O O . LYS A 1 94 ? 1.881 -15.207 -17.968 1.00 65.62 94 LYS A O 1
ATOM 698 N N . SER A 1 95 ? 1.816 -14.830 -20.181 1.00 69.56 95 SER A N 1
ATOM 699 C CA . SER A 1 95 ? 3.265 -14.711 -20.394 1.00 69.56 95 SER A CA 1
ATOM 700 C C . SER A 1 95 ? 3.908 -13.579 -19.585 1.00 69.56 95 SER A C 1
ATOM 702 O O . SER A 1 95 ? 5.039 -13.720 -19.129 1.00 69.56 95 SER A O 1
ATOM 704 N N . SER A 1 96 ? 3.203 -12.467 -19.378 1.00 65.25 96 SER A N 1
ATOM 705 C CA . SER A 1 96 ? 3.670 -11.329 -18.579 1.00 65.25 96 SER A CA 1
ATOM 706 C C . SER A 1 96 ? 3.543 -11.595 -17.079 1.00 65.25 96 SER A C 1
ATOM 708 O O . SER A 1 96 ? 4.433 -11.234 -16.312 1.00 65.25 96 SER A O 1
ATOM 710 N N . ILE A 1 97 ? 2.464 -12.265 -16.660 1.00 67.50 97 ILE A N 1
ATOM 711 C CA . ILE A 1 97 ? 2.265 -12.695 -15.269 1.00 67.50 97 ILE A CA 1
ATOM 712 C C . ILE A 1 97 ? 3.329 -13.726 -14.880 1.00 67.50 97 ILE A C 1
ATOM 714 O O . ILE A 1 97 ? 3.948 -13.591 -13.829 1.00 67.50 97 ILE A O 1
ATOM 718 N N . ASP A 1 98 ? 3.615 -14.700 -15.745 1.00 71.81 98 ASP A N 1
ATOM 719 C CA . ASP A 1 98 ? 4.634 -15.726 -15.503 1.00 71.81 98 ASP A CA 1
ATOM 720 C C . ASP A 1 98 ? 6.035 -15.111 -15.317 1.00 71.81 98 ASP A C 1
ATOM 722 O O . ASP A 1 98 ? 6.776 -15.531 -14.430 1.00 71.81 98 ASP A O 1
ATOM 726 N N . LYS A 1 99 ? 6.369 -14.052 -16.073 1.00 72.94 99 LYS A N 1
ATOM 727 C CA . LYS A 1 99 ? 7.605 -13.265 -15.880 1.00 72.94 99 LYS A CA 1
ATOM 728 C C . LYS A 1 99 ? 7.623 -12.488 -14.555 1.00 72.94 99 LYS A C 1
ATOM 730 O O . LYS A 1 99 ? 8.702 -12.202 -14.043 1.00 72.94 99 LYS A O 1
ATOM 735 N N . LEU A 1 100 ? 6.458 -12.117 -14.016 1.00 72.38 100 LEU A N 1
ATOM 736 C CA . LEU A 1 100 ? 6.311 -11.345 -12.775 1.00 72.38 100 LEU A CA 1
ATOM 737 C C . LEU A 1 100 ? 6.276 -12.211 -11.514 1.00 72.38 100 LEU A C 1
ATOM 739 O O . LEU A 1 100 ? 6.725 -11.750 -10.468 1.00 72.38 100 LEU A O 1
ATOM 743 N N . ARG A 1 101 ? 5.808 -13.460 -11.603 1.00 70.69 101 ARG A N 1
ATOM 744 C CA . ARG A 1 101 ? 5.716 -14.418 -10.485 1.00 70.69 101 ARG A CA 1
ATOM 745 C C . ARG A 1 101 ? 6.955 -14.548 -9.590 1.00 70.69 101 ARG A C 1
ATOM 747 O O . ARG A 1 101 ? 6.754 -14.680 -8.388 1.00 70.69 101 ARG A O 1
ATOM 754 N N . PRO A 1 102 ? 8.211 -14.489 -10.075 1.00 71.56 102 PRO A N 1
ATOM 755 C CA . PRO A 1 102 ? 9.361 -14.535 -9.169 1.00 71.56 102 PRO A CA 1
ATOM 756 C C . PRO A 1 102 ? 9.524 -13.270 -8.303 1.00 71.56 102 PRO A C 1
ATOM 758 O O . PRO A 1 102 ? 10.299 -13.283 -7.351 1.00 71.56 102 PRO A O 1
ATOM 761 N N . TYR A 1 103 ? 8.797 -12.186 -8.597 1.00 66.94 103 TYR A N 1
ATOM 762 C CA . TYR A 1 103 ? 8.898 -10.891 -7.911 1.00 66.94 103 TYR A CA 1
ATOM 763 C C . TYR A 1 103 ? 7.718 -10.571 -6.989 1.00 66.94 103 TYR A C 1
ATOM 765 O O . TYR A 1 103 ? 7.803 -9.635 -6.192 1.00 66.94 103 TYR A O 1
ATOM 773 N N . ILE A 1 104 ? 6.612 -11.310 -7.096 1.00 67.62 104 ILE A N 1
ATOM 774 C CA . ILE A 1 104 ? 5.378 -11.069 -6.343 1.00 67.62 104 ILE A CA 1
ATOM 775 C C . ILE A 1 104 ? 4.783 -12.385 -5.850 1.00 67.62 104 ILE A C 1
ATOM 777 O O . ILE A 1 104 ? 4.874 -13.416 -6.509 1.00 67.62 104 ILE A O 1
ATOM 781 N N . LYS A 1 105 ? 4.100 -12.341 -4.706 1.00 60.66 105 LYS A N 1
ATOM 782 C CA . LYS A 1 105 ? 3.264 -13.456 -4.264 1.00 60.66 105 LYS A CA 1
ATOM 783 C C . LYS A 1 105 ? 1.902 -13.338 -4.956 1.00 60.66 105 LYS A C 1
ATOM 785 O O . LYS A 1 105 ? 1.032 -12.598 -4.501 1.00 60.66 105 LYS A O 1
ATOM 790 N N . ASP A 1 106 ? 1.790 -13.984 -6.113 1.00 56.59 106 ASP A N 1
ATOM 791 C CA . ASP A 1 106 ? 0.624 -13.935 -7.001 1.00 56.59 106 ASP A CA 1
ATOM 792 C C . ASP A 1 106 ? -0.417 -15.008 -6.641 1.00 56.59 106 ASP A C 1
ATOM 794 O O . ASP A 1 106 ? -0.072 -16.178 -6.469 1.00 56.59 106 ASP A O 1
ATOM 798 N N . GLU A 1 107 ? -1.694 -14.623 -6.590 1.00 55.25 107 GLU A N 1
ATOM 799 C CA . GLU A 1 107 ? -2.812 -15.551 -6.791 1.00 55.25 107 GLU A CA 1
ATOM 800 C C . GLU A 1 107 ? -3.461 -15.229 -8.148 1.00 55.25 107 GLU A C 1
ATOM 802 O O . GLU A 1 107 ? -4.107 -14.181 -8.278 1.00 55.25 107 GLU A O 1
ATOM 807 N N . PRO A 1 108 ? -3.330 -16.102 -9.166 1.00 49.16 108 PRO A N 1
ATOM 808 C CA . PRO A 1 108 ? -3.805 -15.802 -10.508 1.00 49.16 108 PRO A CA 1
ATOM 809 C C . PRO A 1 108 ? -5.329 -15.693 -10.513 1.00 49.16 108 PRO A C 1
ATOM 811 O O . PRO A 1 108 ? -6.041 -16.686 -10.346 1.00 49.16 108 PRO A O 1
ATOM 814 N N . ARG A 1 109 ? -5.858 -14.485 -10.724 1.00 54.38 109 ARG A N 1
ATOM 815 C CA . ARG A 1 109 ? -7.299 -14.270 -10.885 1.00 54.38 109 ARG A CA 1
ATOM 816 C C . ARG A 1 109 ? -7.561 -13.238 -11.969 1.00 54.38 109 ARG A C 1
ATOM 818 O O . ARG A 1 109 ? -7.303 -12.051 -11.800 1.00 54.38 109 ARG A O 1
ATOM 825 N N . SER A 1 110 ? -8.246 -13.676 -13.022 1.00 53.44 110 SER A N 1
ATOM 826 C CA . SER A 1 110 ? -8.819 -12.830 -14.082 1.00 53.44 110 SER A CA 1
ATOM 827 C C . SER A 1 110 ? -9.768 -11.727 -13.573 1.00 53.44 110 SER A C 1
ATOM 829 O O . SER A 1 110 ? -10.168 -10.856 -14.336 1.00 53.44 110 SER A O 1
ATOM 831 N N . ASN A 1 111 ? -10.115 -11.734 -12.280 1.00 63.38 111 ASN A N 1
ATOM 832 C CA . ASN A 1 111 ? -11.071 -10.840 -11.632 1.00 63.38 111 ASN A CA 1
ATOM 833 C C . ASN A 1 111 ? -10.453 -9.985 -10.500 1.00 63.38 111 ASN A C 1
ATOM 835 O O . ASN A 1 111 ? -11.154 -9.626 -9.554 1.00 63.38 111 ASN A O 1
ATOM 839 N N . ALA A 1 112 ? -9.163 -9.637 -10.572 1.00 61.78 112 ALA A N 1
ATOM 840 C CA . ALA A 1 112 ? -8.461 -8.834 -9.558 1.00 61.78 112 ALA A CA 1
ATOM 841 C C . ALA A 1 112 ? -9.215 -7.558 -9.113 1.00 61.78 112 ALA A C 1
ATOM 843 O O . ALA A 1 112 ? -9.282 -7.247 -7.922 1.00 61.78 112 ALA A O 1
ATOM 844 N N . ALA A 1 113 ? -9.860 -6.856 -10.052 1.00 64.44 113 ALA A N 1
ATOM 845 C CA . ALA A 1 113 ? -10.691 -5.689 -9.753 1.00 64.44 113 ALA A CA 1
ATOM 846 C C . ALA A 1 113 ? -11.941 -6.034 -8.917 1.00 64.44 113 ALA A C 1
ATOM 848 O O . ALA A 1 113 ? -12.268 -5.311 -7.978 1.00 64.44 113 ALA A O 1
ATOM 849 N N . LYS A 1 114 ? -12.607 -7.165 -9.194 1.00 69.88 114 LYS A N 1
ATOM 850 C CA . LYS A 1 114 ? -13.765 -7.627 -8.406 1.00 69.88 114 LYS A CA 1
ATOM 851 C C . LYS A 1 114 ? -13.347 -8.009 -6.990 1.00 69.88 114 LYS A C 1
ATOM 853 O O . LYS A 1 114 ? -14.024 -7.641 -6.038 1.00 69.88 114 LYS A O 1
ATOM 858 N N . LEU A 1 115 ? -12.198 -8.668 -6.838 1.00 68.00 115 LEU A N 1
ATOM 859 C CA . LEU A 1 115 ? -11.651 -8.975 -5.516 1.00 68.00 115 LEU A CA 1
ATOM 860 C C . LEU A 1 115 ? -11.346 -7.694 -4.725 1.00 68.00 115 LEU A C 1
ATOM 862 O O . LEU A 1 115 ? -11.565 -7.649 -3.517 1.00 68.00 115 LEU A O 1
ATOM 866 N N . LYS A 1 116 ? -10.899 -6.627 -5.403 1.00 69.62 116 LYS A N 1
ATOM 867 C CA . LYS A 1 116 ? -10.649 -5.332 -4.756 1.00 69.62 116 LYS A CA 1
ATOM 868 C C . LYS A 1 116 ? -11.934 -4.687 -4.260 1.00 69.62 116 LYS A C 1
ATOM 870 O O . LYS A 1 116 ? -11.954 -4.179 -3.142 1.00 69.62 116 LYS A O 1
ATOM 875 N N . LEU A 1 117 ? -12.995 -4.743 -5.061 1.00 77.25 117 LEU A N 1
ATOM 876 C CA . LEU A 1 117 ? -14.318 -4.271 -4.657 1.00 77.25 117 LEU A CA 1
ATOM 877 C C . LEU A 1 117 ? -14.837 -5.046 -3.443 1.00 77.25 117 LEU A C 1
ATOM 879 O O . LEU A 1 117 ? -15.264 -4.423 -2.477 1.00 77.25 117 LEU A O 1
ATOM 883 N N . ILE A 1 118 ? -14.710 -6.376 -3.448 1.00 79.06 118 ILE A N 1
ATOM 884 C CA . ILE A 1 118 ? -15.087 -7.221 -2.305 1.00 79.06 118 ILE A CA 1
ATOM 885 C C . ILE A 1 118 ? -14.286 -6.828 -1.056 1.00 79.06 118 ILE A C 1
ATOM 887 O O . ILE A 1 118 ? -14.873 -6.576 -0.008 1.00 79.06 118 ILE A O 1
ATOM 891 N N . GLY A 1 119 ? -12.959 -6.700 -1.159 1.00 76.44 119 GLY A N 1
ATOM 892 C CA . GLY A 1 119 ? -12.114 -6.298 -0.028 1.00 76.44 119 GLY A CA 1
ATOM 893 C C . GLY A 1 119 ? -12.460 -4.912 0.532 1.00 76.44 119 GLY A C 1
ATOM 894 O O . GLY A 1 119 ? -12.493 -4.728 1.747 1.00 76.44 119 GLY A O 1
ATOM 895 N N . ASN A 1 120 ? -12.773 -3.946 -0.335 1.00 80.81 120 ASN A N 1
ATOM 896 C CA . ASN A 1 120 ? -13.225 -2.621 0.093 1.00 80.81 120 ASN A CA 1
ATOM 897 C C . ASN A 1 120 ? -14.613 -2.667 0.757 1.00 80.81 120 ASN A C 1
ATOM 899 O O . ASN A 1 120 ? -14.845 -1.919 1.703 1.00 80.81 120 ASN A O 1
ATOM 903 N N . ALA A 1 121 ? -15.513 -3.546 0.305 1.00 82.38 121 ALA A N 1
ATOM 904 C CA . ALA A 1 121 ? -16.819 -3.740 0.934 1.00 82.38 121 ALA A CA 1
ATOM 905 C C . ALA A 1 121 ? -16.686 -4.302 2.358 1.00 82.38 121 ALA A C 1
ATOM 907 O O . ALA A 1 121 ? -17.344 -3.808 3.270 1.00 82.38 121 ALA A O 1
ATOM 908 N N . PHE A 1 122 ? -15.778 -5.261 2.582 1.00 82.75 122 PHE A N 1
ATOM 909 C CA . PHE A 1 122 ? -15.455 -5.736 3.933 1.00 82.75 122 PHE A CA 1
ATOM 910 C C . PHE A 1 122 ? -14.949 -4.606 4.834 1.00 82.75 122 PHE A C 1
ATOM 912 O O . PHE A 1 122 ? -15.439 -4.456 5.949 1.00 82.75 122 PHE A O 1
ATOM 919 N N . ALA A 1 123 ? -14.019 -3.778 4.344 1.00 79.12 123 ALA A N 1
ATOM 920 C CA . ALA A 1 123 ? -13.514 -2.635 5.105 1.00 79.12 123 ALA A CA 1
ATOM 921 C C . ALA A 1 123 ? -14.631 -1.647 5.478 1.00 79.12 123 ALA A C 1
ATOM 923 O O . ALA A 1 123 ? -14.714 -1.228 6.631 1.00 79.12 123 ALA A O 1
ATOM 924 N N . LEU A 1 124 ? -15.507 -1.308 4.525 1.00 83.69 124 LEU A N 1
ATOM 925 C CA . LEU A 1 124 ? -16.640 -0.415 4.772 1.00 83.69 124 LEU A CA 1
ATOM 926 C C . LEU A 1 124 ? -17.587 -0.995 5.826 1.00 83.69 124 LEU A C 1
ATOM 928 O O . LEU A 1 124 ? -17.913 -0.308 6.787 1.00 83.69 124 LEU A O 1
ATOM 932 N N . ASN A 1 125 ? -17.963 -2.268 5.695 1.00 85.50 125 ASN A N 1
ATOM 933 C CA . ASN A 1 125 ? -18.849 -2.932 6.650 1.00 85.50 125 ASN A CA 1
ATOM 934 C C . ASN A 1 125 ? -18.253 -2.963 8.063 1.00 85.50 125 ASN A C 1
ATOM 936 O O . ASN A 1 125 ? -18.961 -2.699 9.031 1.00 85.50 125 ASN A O 1
ATOM 940 N N . THR A 1 126 ? -16.952 -3.234 8.194 1.00 84.75 126 THR A N 1
ATOM 941 C CA . THR A 1 126 ? -16.254 -3.183 9.485 1.00 84.75 126 THR A CA 1
ATOM 942 C C . THR A 1 126 ? -16.285 -1.779 10.089 1.00 84.75 126 THR A C 1
ATOM 944 O O . THR A 1 126 ? -16.577 -1.638 11.276 1.00 84.75 126 THR A O 1
ATOM 947 N N . ILE A 1 127 ? -16.028 -0.735 9.293 1.00 83.81 127 ILE A N 1
ATOM 948 C CA . ILE A 1 127 ? -16.100 0.658 9.763 1.00 83.81 127 ILE A CA 1
ATOM 949 C C . ILE A 1 127 ? -17.517 0.988 10.242 1.00 83.81 127 ILE A C 1
ATOM 951 O O . ILE A 1 127 ? -17.665 1.540 11.331 1.00 83.81 127 ILE A O 1
ATOM 955 N N . THR A 1 128 ? -18.545 0.612 9.477 1.00 85.69 128 THR A N 1
ATOM 956 C CA . THR A 1 128 ? -19.950 0.837 9.842 1.00 85.69 128 THR A CA 1
ATOM 957 C C . THR A 1 128 ? -20.309 0.141 11.151 1.00 85.69 128 THR A C 1
ATOM 959 O O . THR A 1 128 ? -20.828 0.787 12.055 1.00 85.69 128 THR A O 1
ATOM 962 N N . GLN A 1 129 ? -19.947 -1.135 11.318 1.00 87.12 129 GLN A N 1
ATOM 963 C CA . GLN A 1 129 ? -20.210 -1.871 12.561 1.00 87.12 129 GLN A CA 1
ATOM 964 C C . GLN A 1 129 ? -19.520 -1.239 13.777 1.00 87.12 129 GLN A C 1
ATOM 966 O O . GLN A 1 129 ? -20.114 -1.150 14.853 1.00 87.12 129 GLN A O 1
ATOM 971 N N . ILE A 1 130 ? -18.270 -0.783 13.624 1.00 85.19 130 ILE A N 1
ATOM 972 C CA . ILE A 1 130 ? -17.547 -0.081 14.694 1.00 85.19 130 ILE A CA 1
ATOM 973 C C . ILE A 1 130 ? -18.245 1.245 15.018 1.00 85.19 130 ILE A C 1
ATOM 975 O O . ILE A 1 130 ? -18.430 1.558 16.194 1.00 85.19 130 ILE A O 1
ATOM 979 N N . ALA A 1 131 ? -18.648 2.012 14.002 1.00 83.88 131 ALA A N 1
ATOM 980 C CA . ALA A 1 131 ? -19.339 3.285 14.181 1.00 83.88 131 ALA A CA 1
ATOM 981 C C . ALA A 1 131 ? -20.676 3.108 14.917 1.00 83.88 131 ALA A C 1
ATOM 983 O O . ALA A 1 131 ? -20.897 3.766 15.930 1.00 83.88 131 ALA A O 1
ATOM 984 N N . GLU A 1 132 ? -21.515 2.165 14.484 1.00 86.44 13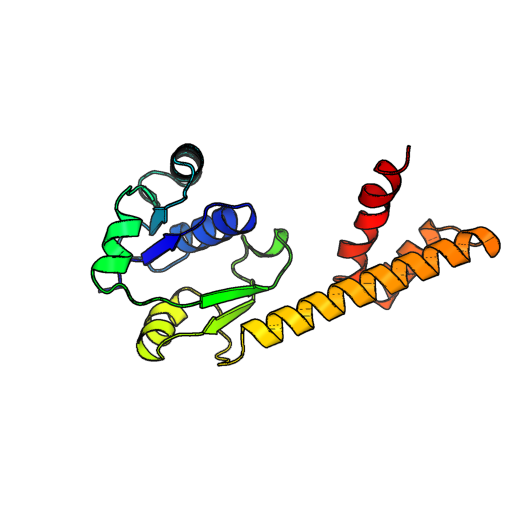2 GLU A N 1
ATOM 985 C CA . GLU A 1 132 ? -22.795 1.851 15.132 1.00 86.44 132 GLU A CA 1
ATOM 986 C C . GLU A 1 132 ? -22.606 1.403 16.584 1.00 86.44 132 GLU A C 1
ATOM 988 O O . GLU A 1 132 ? -23.287 1.895 17.486 1.00 86.44 132 GLU A O 1
ATOM 993 N N . SER A 1 133 ? -21.623 0.532 16.833 1.00 85.19 133 SER A N 1
ATOM 994 C CA . SER A 1 133 ? -21.289 0.084 18.190 1.00 85.19 133 SER A CA 1
ATOM 995 C C . SER A 1 133 ? -20.906 1.263 19.086 1.00 85.19 133 SER A C 1
ATOM 997 O O . SER A 1 133 ? -21.308 1.326 20.244 1.00 85.19 133 SER A O 1
ATOM 999 N N . LEU A 1 134 ? -20.150 2.227 18.557 1.00 84.31 134 LEU A N 1
ATOM 1000 C CA . LEU A 1 134 ? -19.731 3.418 19.292 1.00 84.31 134 LEU A CA 1
ATOM 1001 C C . LEU A 1 134 ? -20.870 4.411 19.534 1.00 84.31 134 LEU A C 1
ATOM 1003 O O . LEU A 1 134 ? -20.888 5.026 20.595 1.00 84.31 134 LEU A O 1
ATOM 1007 N N . THR A 1 135 ? -21.813 4.557 18.605 1.00 86.06 135 THR A N 1
ATOM 1008 C CA . THR A 1 135 ? -23.028 5.356 18.824 1.00 86.06 135 THR A CA 1
ATOM 1009 C C . THR A 1 135 ? -23.913 4.716 19.891 1.00 86.06 135 THR A C 1
ATOM 1011 O O . THR A 1 135 ? -24.457 5.408 20.749 1.00 86.06 135 THR A O 1
ATOM 1014 N N . TRP A 1 136 ? -24.024 3.385 19.912 1.00 83.19 136 TRP A N 1
ATOM 1015 C CA . TRP A 1 136 ? -24.792 2.690 20.947 1.00 83.19 136 TRP A CA 1
ATOM 1016 C C . TRP A 1 136 ? -24.185 2.881 22.345 1.00 83.19 136 TRP A C 1
ATOM 1018 O O . TRP A 1 136 ? -24.902 3.024 23.337 1.00 83.19 136 TRP A O 1
ATOM 1028 N N . VAL A 1 137 ? -22.857 2.951 22.428 1.00 86.25 137 VAL A N 1
ATOM 1029 C CA . VAL A 1 137 ? -22.126 3.216 23.674 1.00 86.25 137 VAL A CA 1
ATOM 1030 C C . VAL A 1 137 ? -22.531 4.541 24.331 1.00 86.25 137 VAL A C 1
ATOM 1032 O O . VAL A 1 137 ? -22.625 4.599 25.555 1.00 86.25 137 VAL A O 1
ATOM 1035 N N . GLU A 1 138 ? -22.849 5.577 23.549 1.00 81.06 138 GLU A N 1
ATOM 1036 C CA . GLU A 1 138 ? -23.232 6.902 24.070 1.00 81.06 138 GLU A CA 1
ATOM 1037 C C . GLU A 1 138 ? -24.496 6.867 24.938 1.00 81.06 138 GLU A C 1
ATOM 1039 O O . GLU A 1 138 ? -24.662 7.703 25.823 1.00 81.06 138 GLU A O 1
ATOM 1044 N N . LYS A 1 139 ? -25.381 5.889 24.708 1.00 87.44 139 LYS A N 1
ATOM 1045 C CA . LYS A 1 139 ? -26.662 5.757 25.421 1.00 87.44 139 LYS A CA 1
ATOM 1046 C C . LYS A 1 139 ? -26.737 4.549 26.354 1.00 87.44 139 LYS A C 1
ATOM 1048 O O . LYS A 1 139 ? -27.717 4.421 27.079 1.00 87.44 139 LYS A O 1
ATOM 1053 N N . SER A 1 140 ? -25.745 3.658 26.340 1.00 83.44 140 SER A N 1
ATOM 1054 C CA . SER A 1 140 ? -25.776 2.400 27.103 1.00 83.44 140 SER A CA 1
ATOM 1055 C C . SER A 1 140 ? -24.989 2.433 28.416 1.00 83.44 140 SER A C 1
ATOM 1057 O O . SER A 1 140 ? -25.056 1.478 29.184 1.00 83.44 140 SER A O 1
ATOM 1059 N N . GLY A 1 141 ? -24.232 3.503 28.685 1.00 84.38 141 GLY A N 1
ATOM 1060 C CA . GLY A 1 141 ? -23.385 3.616 29.881 1.00 84.38 141 GLY A CA 1
ATOM 1061 C C . GLY A 1 141 ? -22.117 2.750 29.840 1.00 84.38 141 GLY A C 1
ATOM 1062 O O . GLY A 1 141 ? -21.372 2.692 30.817 1.00 84.38 141 GLY A O 1
ATOM 1063 N N . ILE A 1 142 ? -21.849 2.083 28.715 1.00 83.56 142 ILE A N 1
ATOM 1064 C CA . ILE A 1 142 ? -20.625 1.308 28.484 1.00 83.56 142 ILE A CA 1
ATOM 1065 C C . ILE A 1 142 ? -19.479 2.277 28.138 1.00 83.56 142 ILE A C 1
ATOM 1067 O O . ILE A 1 142 ? -19.701 3.375 27.641 1.00 83.56 142 ILE A O 1
ATOM 1071 N N . SER A 1 143 ? -18.222 1.909 28.400 1.00 82.50 143 SER A N 1
ATOM 1072 C CA . SER A 1 143 ? -17.077 2.721 27.962 1.00 82.50 143 SER A CA 1
ATOM 1073 C C . SER A 1 143 ? -16.676 2.391 26.515 1.00 82.50 143 SER A C 1
ATOM 1075 O O . SER A 1 143 ? -16.491 1.211 26.196 1.00 82.50 143 SER A O 1
ATOM 1077 N N . PRO A 1 144 ? -16.390 3.391 25.654 1.00 80.38 144 PRO A N 1
ATOM 1078 C CA . PRO A 1 144 ? -15.820 3.160 24.323 1.00 80.38 144 PRO A CA 1
ATOM 1079 C C . PRO A 1 144 ? -14.504 2.368 24.350 1.00 80.38 144 PRO A C 1
ATOM 1081 O O . PRO A 1 144 ? -14.167 1.676 23.393 1.00 80.38 144 PRO A O 1
ATOM 1084 N N . VAL A 1 145 ? -13.745 2.449 25.447 1.00 84.12 145 VAL A N 1
ATOM 1085 C CA . VAL A 1 145 ? -12.495 1.694 25.623 1.00 84.12 145 VAL A CA 1
ATOM 1086 C C . VAL A 1 145 ? -12.777 0.199 25.797 1.00 84.12 145 VAL A C 1
ATOM 1088 O O . VAL A 1 145 ? -12.034 -0.635 25.280 1.00 84.12 145 VAL A O 1
ATOM 1091 N N . MET A 1 146 ? -13.872 -0.150 26.477 1.00 84.12 146 MET A N 1
ATOM 1092 C CA . MET A 1 146 ? -14.284 -1.540 26.675 1.00 84.12 146 MET A CA 1
ATOM 1093 C C . MET A 1 146 ? -14.715 -2.184 25.355 1.00 84.12 146 MET A C 1
ATOM 1095 O O . MET A 1 146 ? -14.315 -3.311 25.081 1.00 84.12 146 MET A O 1
ATOM 1099 N N . VAL A 1 147 ? -15.435 -1.448 24.501 1.00 83.12 147 VAL A N 1
ATOM 1100 C CA . VAL A 1 147 ? -15.818 -1.922 23.159 1.00 83.12 147 VAL A CA 1
ATOM 1101 C C . VAL A 1 147 ? -14.599 -2.131 22.267 1.00 83.12 147 VAL A C 1
ATOM 1103 O O . VAL A 1 147 ? -14.507 -3.163 21.606 1.00 83.12 147 VAL A O 1
ATOM 1106 N N . LYS A 1 148 ? -13.612 -1.223 22.310 1.00 82.88 148 LYS A N 1
ATOM 1107 C CA . LYS A 1 148 ? -12.325 -1.436 21.628 1.00 82.88 148 LYS A CA 1
ATOM 1108 C C . LYS A 1 148 ? -11.668 -2.735 22.079 1.00 82.88 148 LYS A C 1
ATOM 1110 O O . LYS A 1 148 ? -11.287 -3.559 21.257 1.00 82.88 148 LYS A O 1
ATOM 1115 N N . LYS A 1 149 ? -11.539 -2.910 23.396 1.00 84.69 149 LYS A N 1
ATOM 1116 C CA . LYS A 1 149 ? -10.878 -4.072 23.991 1.00 84.69 149 LYS A CA 1
ATOM 1117 C C . LYS A 1 149 ? -11.608 -5.367 23.630 1.00 84.69 149 LYS A C 1
ATOM 1119 O O . LYS A 1 149 ? -10.956 -6.347 23.291 1.00 84.69 149 LYS A O 1
ATOM 1124 N N . PHE A 1 150 ? -12.939 -5.354 23.654 1.00 84.19 150 PHE A N 1
ATOM 1125 C CA . PHE A 1 150 ? -13.771 -6.471 23.216 1.00 84.19 150 PHE A CA 1
ATOM 1126 C C . PHE A 1 150 ? -13.546 -6.806 21.737 1.00 84.19 150 PHE A C 1
ATOM 1128 O O . PHE A 1 150 ? -13.326 -7.972 21.410 1.00 84.19 150 PHE A O 1
ATOM 1135 N N . ALA A 1 151 ? -13.541 -5.803 20.853 1.00 83.25 151 ALA A N 1
ATOM 1136 C CA . ALA A 1 151 ? -13.302 -6.006 19.427 1.00 83.25 151 ALA A CA 1
ATOM 1137 C C . ALA A 1 151 ? -11.887 -6.541 19.144 1.00 83.25 151 ALA A C 1
ATOM 1139 O O . ALA A 1 151 ? -11.726 -7.463 18.347 1.00 83.25 151 ALA A O 1
ATOM 1140 N N . ASP A 1 152 ? -10.873 -6.017 19.836 1.00 82.31 152 ASP A N 1
ATOM 1141 C CA . ASP A 1 152 ? -9.485 -6.473 19.717 1.00 82.31 152 ASP A CA 1
ATOM 1142 C C . ASP A 1 152 ? -9.312 -7.926 20.194 1.00 82.31 152 ASP A C 1
ATOM 1144 O O . ASP A 1 152 ? -8.621 -8.701 19.540 1.00 82.31 152 ASP A O 1
ATOM 1148 N N . LEU A 1 153 ? -9.947 -8.307 21.310 1.00 84.50 153 LEU A N 1
ATOM 1149 C CA . LEU A 1 153 ? -9.876 -9.666 21.866 1.00 84.50 153 LEU A CA 1
ATOM 1150 C C . LEU A 1 153 ? -10.658 -10.690 21.037 1.00 84.50 153 LEU A C 1
ATOM 1152 O O . LEU A 1 153 ? -10.208 -11.822 20.888 1.00 84.50 153 LEU A O 1
ATOM 1156 N N . THR A 1 154 ? -11.833 -10.308 20.534 1.00 82.88 154 THR A N 1
ATOM 1157 C CA . THR A 1 154 ? -12.771 -11.244 19.889 1.00 82.88 154 THR A CA 1
ATOM 1158 C C . THR A 1 154 ? -12.506 -11.379 18.395 1.00 82.88 154 THR A C 1
ATOM 1160 O O . THR A 1 154 ? -12.587 -12.476 17.850 1.00 82.88 154 THR A O 1
ATOM 1163 N N . TYR A 1 155 ? -12.191 -10.268 17.726 1.00 79.88 155 TYR A N 1
ATOM 1164 C CA . TYR A 1 155 ? -12.060 -10.216 16.268 1.00 79.88 155 TYR A CA 1
ATOM 1165 C C . TYR A 1 155 ? -10.628 -9.911 15.819 1.00 79.88 155 TYR A C 1
ATOM 1167 O O . TYR A 1 155 ? -10.193 -10.444 14.800 1.00 79.88 155 TYR A O 1
ATOM 1175 N N . GLY A 1 156 ? -9.885 -9.104 16.586 1.00 73.50 156 GLY A N 1
ATOM 1176 C CA . GLY A 1 156 ? -8.466 -8.809 16.369 1.00 73.50 156 GLY A CA 1
ATOM 1177 C C . GLY A 1 156 ? -8.116 -8.247 14.983 1.00 73.50 156 GLY A C 1
ATOM 1178 O O . GLY A 1 156 ? -8.964 -8.024 14.118 1.00 73.50 156 GLY A O 1
ATOM 1179 N N . GLY A 1 157 ? -6.821 -7.990 14.769 1.00 73.88 157 GLY A N 1
ATOM 1180 C CA . GLY A 1 157 ? -6.230 -7.707 13.455 1.00 73.88 157 GLY A CA 1
ATOM 1181 C C . GLY A 1 157 ? -6.938 -6.613 12.644 1.00 73.88 157 GLY A C 1
ATOM 1182 O O . GLY A 1 157 ? -6.685 -5.424 12.836 1.00 73.88 157 GLY A O 1
ATOM 1183 N N . PHE A 1 158 ? -7.798 -7.029 11.705 1.00 68.94 158 PHE A N 1
ATOM 1184 C CA . PHE A 1 158 ? -8.502 -6.155 10.761 1.00 68.94 158 PHE A CA 1
ATOM 1185 C C . PHE A 1 158 ? -9.390 -5.120 11.471 1.00 68.94 158 PHE A C 1
ATOM 1187 O O . PHE A 1 158 ? -9.340 -3.947 11.113 1.00 68.94 158 PHE A O 1
ATOM 1194 N N . TYR A 1 159 ? -10.123 -5.501 12.525 1.00 71.62 159 TYR A N 1
ATOM 1195 C CA . TYR A 1 159 ? -10.973 -4.564 13.280 1.00 71.62 159 TYR A CA 1
ATOM 1196 C C . TYR A 1 159 ? -10.149 -3.505 14.025 1.00 71.62 159 TYR A C 1
ATOM 1198 O O . TYR A 1 159 ? -10.513 -2.328 14.045 1.00 71.62 159 TYR A O 1
ATOM 1206 N N . SER A 1 160 ? -8.996 -3.895 14.572 1.00 71.00 160 SER A N 1
ATOM 1207 C CA . SER A 1 160 ? -8.103 -2.998 15.311 1.00 71.00 160 SER A CA 1
ATOM 1208 C C . SER A 1 160 ? -7.523 -1.890 14.428 1.00 71.00 160 SER A C 1
ATOM 1210 O O . SER A 1 160 ? -7.412 -0.748 14.871 1.00 71.00 160 SER A O 1
ATOM 1212 N N . VAL A 1 161 ? -7.201 -2.203 13.165 1.00 69.31 161 VAL A N 1
ATOM 1213 C CA . VAL A 1 161 ? -6.696 -1.221 12.185 1.00 69.31 161 VAL A CA 1
ATOM 1214 C C . VAL A 1 161 ? -7.744 -0.145 11.893 1.00 69.31 161 VAL A C 1
ATOM 1216 O O . VAL A 1 161 ? -7.407 1.037 11.810 1.00 69.31 161 VAL A O 1
ATOM 1219 N N . TYR A 1 162 ? -9.017 -0.529 11.769 1.00 71.81 162 TYR A N 1
ATOM 1220 C CA . TYR A 1 162 ? -10.087 0.414 11.437 1.00 71.81 162 TYR A CA 1
ATOM 1221 C C . TYR A 1 162 ? -10.631 1.186 12.644 1.00 71.81 162 TYR A C 1
ATOM 1223 O O . TYR A 1 162 ? -11.204 2.260 12.463 1.00 71.81 162 TYR A O 1
ATOM 1231 N N . TYR A 1 163 ? -10.370 0.736 13.873 1.00 68.25 163 TYR A N 1
ATOM 1232 C CA . TYR A 1 163 ? -10.765 1.460 15.087 1.00 68.25 163 TYR A CA 1
ATOM 1233 C C . TYR A 1 163 ? -10.132 2.863 15.190 1.00 68.25 163 TYR A C 1
ATOM 1235 O O . TYR A 1 163 ? -10.729 3.788 15.743 1.00 68.25 163 TYR A O 1
ATOM 1243 N N . CYS A 1 164 ? -8.942 3.064 14.608 1.00 59.94 164 CYS A N 1
ATOM 1244 C CA . CYS A 1 164 ? -8.261 4.364 14.567 1.00 59.94 164 CYS A CA 1
ATOM 1245 C C . CYS A 1 164 ? -9.011 5.434 13.752 1.00 59.94 164 CYS A C 1
ATOM 1247 O O . CYS A 1 164 ? -8.786 6.624 13.977 1.00 59.94 164 CYS A O 1
ATOM 1249 N N . TYR A 1 165 ? -9.929 5.054 12.854 1.00 54.81 165 TYR A N 1
ATOM 1250 C CA . TYR A 1 165 ? -10.695 6.021 12.059 1.00 54.81 165 TYR A CA 1
ATOM 1251 C C . TYR A 1 165 ? -11.674 6.856 12.891 1.00 54.81 165 TYR A C 1
ATOM 1253 O O . TYR A 1 165 ? -12.017 7.958 12.464 1.00 54.81 165 TYR A O 1
ATOM 1261 N N . LYS A 1 166 ? -12.034 6.425 14.113 1.00 49.44 166 LYS A N 1
ATOM 1262 C CA . LY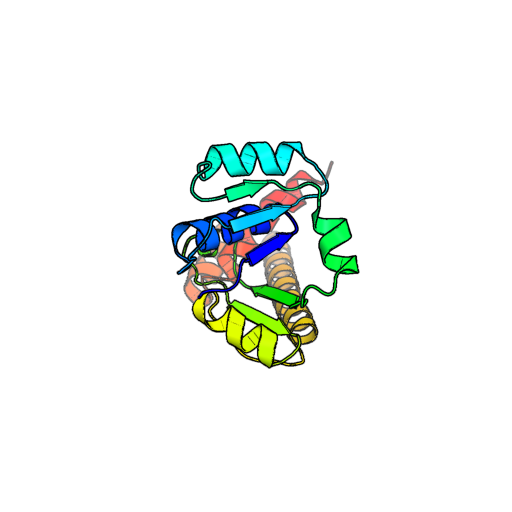S A 1 166 ? -12.792 7.267 15.055 1.00 49.44 166 LYS A CA 1
ATOM 1263 C C . LYS A 1 166 ? -12.073 8.598 15.323 1.00 49.44 166 LYS A C 1
ATOM 1265 O O . LYS A 1 166 ? -12.712 9.644 15.343 1.00 49.44 166 LYS A O 1
ATOM 1270 N N . TYR A 1 167 ? -10.746 8.580 15.462 1.00 40.75 167 TYR A N 1
ATOM 1271 C CA . TYR A 1 167 ? -9.962 9.795 15.711 1.00 40.75 167 TYR A CA 1
ATOM 1272 C C . TYR A 1 167 ? -9.804 10.677 14.470 1.00 40.75 167 TYR A C 1
ATOM 1274 O O . TYR A 1 167 ? -9.611 11.879 14.613 1.00 40.75 167 TYR A O 1
ATOM 1282 N N . PHE A 1 168 ? -9.915 10.107 13.266 1.00 34.94 168 PHE A N 1
ATOM 1283 C CA . PHE A 1 168 ? -9.790 10.849 12.007 1.00 34.94 168 PHE A CA 1
ATOM 1284 C C . PHE A 1 168 ? -11.113 11.492 11.565 1.00 34.94 168 PHE A C 1
ATOM 1286 O O . PHE A 1 168 ? -11.103 12.550 10.950 1.00 34.94 168 PHE A O 1
ATOM 1293 N N . MET A 1 169 ? -12.255 10.868 11.875 1.00 34.88 169 MET A N 1
ATOM 1294 C CA . MET A 1 169 ? -13.576 11.417 11.540 1.00 34.88 169 MET A CA 1
ATOM 1295 C C . MET A 1 169 ? -14.134 12.365 12.608 1.00 34.88 169 MET A C 1
ATOM 1297 O O . MET A 1 169 ? -14.843 13.300 12.254 1.00 34.88 169 MET A O 1
ATOM 1301 N N . LEU A 1 170 ? -13.791 12.195 13.892 1.00 40.53 170 LEU A N 1
ATOM 1302 C CA . LEU A 1 170 ? -14.218 13.136 14.940 1.00 40.53 170 LEU A CA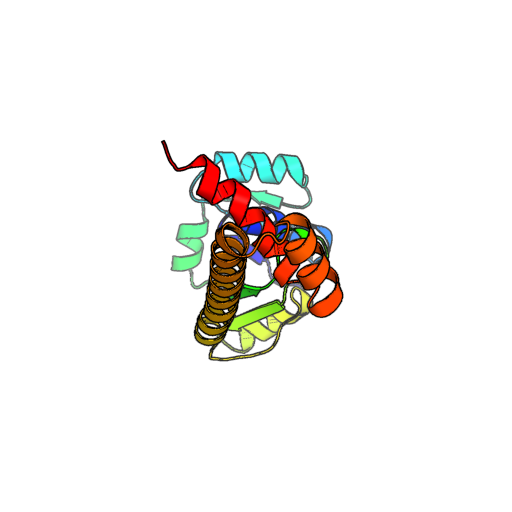 1
ATOM 1303 C C . LEU A 1 170 ? -13.387 14.425 14.990 1.00 40.53 170 LEU A C 1
ATOM 1305 O O . LEU A 1 170 ? -13.880 15.424 15.494 1.00 40.53 170 LEU A O 1
ATOM 1309 N N . THR A 1 171 ? -12.170 14.444 14.437 1.00 34.38 171 THR A N 1
ATOM 1310 C CA . THR A 1 171 ? -11.392 15.690 14.268 1.00 34.38 171 THR A CA 1
ATOM 1311 C C . THR A 1 171 ? -11.847 16.533 13.071 1.00 34.38 171 THR A C 1
ATOM 1313 O O . THR A 1 171 ? -11.303 17.608 12.847 1.00 34.38 171 THR A O 1
ATOM 1316 N N . LEU A 1 172 ? -12.846 16.067 12.311 1.00 31.89 172 LEU A N 1
ATOM 1317 C CA . LEU A 1 172 ? -13.427 16.774 11.164 1.00 31.89 172 LEU A CA 1
ATOM 1318 C C . LEU A 1 172 ? -14.824 17.360 11.436 1.00 31.89 172 LEU A C 1
ATOM 1320 O O . LEU A 1 172 ? -15.464 17.829 10.498 1.00 31.89 172 LEU A O 1
ATOM 1324 N N . ASN A 1 173 ? -15.293 17.375 12.686 1.00 29.95 173 ASN A N 1
ATOM 1325 C CA . ASN A 1 173 ? -16.525 18.072 13.057 1.00 29.95 173 ASN A CA 1
ATOM 1326 C C . ASN A 1 173 ? -16.209 19.297 13.930 1.00 29.95 173 ASN A C 1
ATOM 1328 O O . ASN A 1 173 ? -15.890 19.129 15.102 1.00 29.95 173 ASN A O 1
ATOM 1332 N N . TYR A 1 174 ? -16.348 20.467 13.286 1.00 41.62 174 TYR A N 1
ATOM 1333 C CA . TYR A 1 174 ? -16.405 21.864 13.763 1.00 41.62 174 TYR A CA 1
ATOM 1334 C C . TYR A 1 174 ? -15.275 22.392 14.657 1.00 41.62 174 TYR A C 1
ATOM 1336 O O . TYR A 1 174 ? -15.247 22.085 15.866 1.00 41.62 174 TYR A O 1
#

Radius of gyration: 20.29 Å; chains: 1; bounding box: 49×38×58 Å